Protein AF-A0A7K2SJD8-F1 (afdb_monomer)

Solvent-accessible surface area (backbone atoms only — not comparable to full-atom values): 7750 Å² total; per-residue (Å²): 130,68,69,70,61,56,55,28,57,77,69,71,46,73,91,60,38,73,40,30,52,50,38,54,36,42,70,70,60,79,40,80,55,60,93,69,89,72,76,77,66,94,72,50,72,61,54,51,34,39,53,51,19,48,33,73,36,70,47,68,65,59,22,14,61,64,33,75,40,60,64,89,48,41,66,57,54,53,49,52,54,24,60,70,69,69,33,92,40,75,50,51,39,49,39,49,34,42,54,64,64,75,56,63,97,79,72,77,79,71,89,69,78,82,75,83,73,85,84,87,88,85,78,84,136

Mean predicted aligned error: 11.0 Å

Sequence (125 aa):
MSQLKGVRRALGLLGTTRRVLVHSLLERGYVAPPACERPAPGFTSDDLALLSALAQHPRYDCIAEAAGIPVKNLRAEIGALVAKTGADNAIHLVSLAHRWQLLGINTPASNRHHGAAAHPPGGSP

Structure (mmCIF, N/CA/C/O backbone):
data_AF-A0A7K2SJD8-F1
#
_entry.id   AF-A0A7K2SJD8-F1
#
loop_
_atom_site.group_PDB
_atom_site.id
_atom_site.type_symbol
_atom_site.label_atom_id
_atom_site.label_alt_id
_atom_site.label_comp_id
_atom_site.label_asym_id
_atom_site.label_entity_id
_atom_site.label_seq_id
_atom_site.pdbx_PDB_ins_code
_atom_site.Cartn_x
_atom_site.Cartn_y
_atom_site.Cartn_z
_atom_site.occupancy
_atom_site.B_iso_or_equiv
_atom_site.auth_seq_id
_atom_site.auth_comp_id
_atom_site.auth_asym_id
_atom_site.auth_atom_id
_atom_site.pdbx_PDB_model_num
ATOM 1 N N . MET A 1 1 ? 30.293 -5.935 4.081 1.00 45.50 1 MET A N 1
ATOM 2 C CA . MET A 1 1 ? 29.411 -4.804 4.460 1.00 45.50 1 MET A CA 1
ATOM 3 C C . MET A 1 1 ? 28.139 -4.872 3.622 1.00 45.50 1 MET A C 1
ATOM 5 O O . MET A 1 1 ? 28.239 -5.036 2.417 1.00 45.50 1 MET A O 1
ATOM 9 N N . SER A 1 2 ? 26.954 -4.861 4.244 1.00 53.72 2 SER A N 1
ATOM 10 C CA . SER A 1 2 ? 25.676 -5.114 3.552 1.00 53.72 2 SER A CA 1
ATOM 11 C C . SER A 1 2 ? 25.294 -3.944 2.634 1.00 53.72 2 SER A C 1
ATOM 13 O O . SER A 1 2 ? 25.069 -2.835 3.123 1.00 53.72 2 SER A O 1
ATOM 15 N N . GLN A 1 3 ? 25.199 -4.209 1.325 1.00 59.53 3 GLN A N 1
ATOM 16 C CA . GLN A 1 3 ? 24.848 -3.262 0.247 1.00 59.53 3 GLN A CA 1
ATOM 17 C C . GLN A 1 3 ? 23.602 -2.407 0.572 1.00 59.53 3 GLN A C 1
ATOM 19 O O . GLN A 1 3 ? 23.526 -1.224 0.251 1.00 59.53 3 GLN A O 1
ATOM 24 N N . LEU A 1 4 ? 22.660 -2.969 1.334 1.00 59.88 4 LEU A N 1
ATOM 25 C CA . LEU A 1 4 ? 21.439 -2.301 1.792 1.00 59.88 4 LEU A CA 1
ATOM 26 C C . LEU A 1 4 ? 21.670 -1.085 2.707 1.00 59.88 4 LEU A C 1
ATOM 28 O O . LEU A 1 4 ? 20.844 -0.173 2.712 1.00 59.88 4 LEU A O 1
ATOM 32 N N . LYS A 1 5 ? 22.762 -1.036 3.486 1.00 60.34 5 LYS A N 1
ATOM 33 C CA . LYS A 1 5 ? 23.065 0.134 4.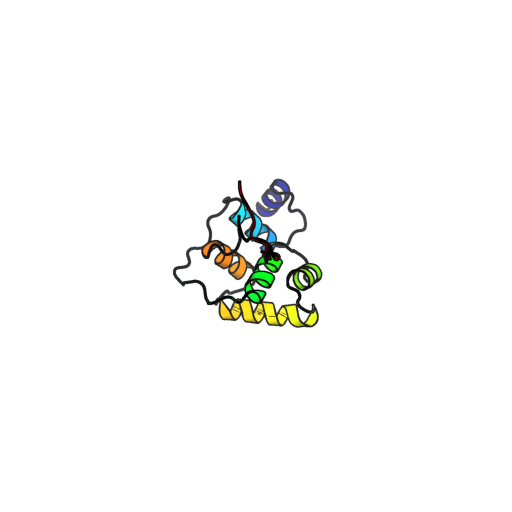337 1.00 60.34 5 LYS A CA 1
ATOM 34 C C . LYS A 1 5 ? 23.507 1.342 3.504 1.00 60.34 5 LYS A C 1
ATOM 36 O O . LYS A 1 5 ? 23.133 2.464 3.836 1.00 60.34 5 LYS A O 1
ATOM 41 N N . GLY A 1 6 ? 24.252 1.108 2.421 1.00 62.12 6 GLY A N 1
ATOM 42 C CA . GLY A 1 6 ? 24.716 2.158 1.508 1.00 62.12 6 GLY A CA 1
ATOM 43 C C . GLY A 1 6 ? 23.558 2.833 0.776 1.00 62.12 6 GLY A C 1
ATOM 44 O O . GLY A 1 6 ? 23.443 4.056 0.813 1.00 62.12 6 GLY A O 1
ATOM 45 N N . VAL A 1 7 ? 22.635 2.035 0.227 1.00 62.38 7 VAL A N 1
ATOM 46 C CA . VAL A 1 7 ? 21.443 2.534 -0.485 1.00 62.38 7 VAL A CA 1
ATOM 47 C C . VAL A 1 7 ? 20.556 3.394 0.423 1.00 62.38 7 VAL A C 1
ATOM 49 O O . VAL A 1 7 ? 20.129 4.474 0.030 1.00 62.38 7 VAL A O 1
ATOM 52 N N . ARG A 1 8 ? 20.330 2.976 1.677 1.00 60.50 8 ARG A N 1
ATOM 53 C CA . ARG A 1 8 ? 19.532 3.764 2.638 1.00 60.50 8 ARG A CA 1
ATOM 54 C C . ARG A 1 8 ? 20.142 5.129 2.932 1.00 60.50 8 ARG A C 1
ATOM 56 O O . ARG A 1 8 ? 19.411 6.109 3.014 1.00 60.50 8 ARG A O 1
ATOM 63 N N . ARG A 1 9 ? 21.466 5.189 3.099 1.00 61.38 9 ARG A N 1
ATOM 64 C CA . ARG A 1 9 ? 22.180 6.444 3.357 1.00 61.38 9 ARG A CA 1
ATOM 65 C C . ARG A 1 9 ? 22.140 7.364 2.138 1.00 61.38 9 ARG A C 1
ATOM 67 O O . ARG A 1 9 ? 21.863 8.544 2.303 1.00 61.38 9 ARG A O 1
ATOM 74 N N . ALA A 1 10 ? 22.356 6.818 0.942 1.00 61.22 10 ALA A N 1
ATOM 75 C CA . ALA A 1 10 ? 22.312 7.576 -0.308 1.00 61.22 10 ALA A CA 1
ATOM 76 C C . ALA A 1 10 ? 20.924 8.179 -0.593 1.00 61.22 10 ALA A C 1
ATOM 78 O O . ALA A 1 10 ? 20.829 9.260 -1.160 1.00 61.22 10 ALA A O 1
ATOM 79 N N . LEU A 1 11 ? 19.852 7.512 -0.157 1.00 63.22 11 LEU A N 1
ATOM 80 C CA . LEU A 1 11 ? 18.480 8.004 -0.314 1.00 63.22 11 LEU A CA 1
ATOM 81 C C . LEU A 1 11 ? 18.004 8.913 0.832 1.00 63.22 11 LEU A C 1
ATOM 83 O O . LEU A 1 11 ? 16.875 9.390 0.781 1.00 63.22 11 LEU A O 1
ATOM 87 N N . GLY A 1 12 ? 18.814 9.140 1.875 1.00 61.41 12 GLY A N 1
ATOM 88 C CA . GLY A 1 12 ? 18.384 9.870 3.077 1.00 61.41 12 GLY A CA 1
ATOM 89 C C . GLY A 1 12 ? 17.365 9.109 3.943 1.00 61.41 12 GLY A C 1
ATOM 90 O O . GLY A 1 12 ? 16.755 9.687 4.833 1.00 61.41 12 GLY A O 1
ATOM 91 N N . LEU A 1 13 ? 17.190 7.803 3.716 1.00 63.50 13 LEU A N 1
ATOM 92 C CA . LEU A 1 13 ? 16.160 6.946 4.323 1.00 63.50 13 LEU A CA 1
ATOM 93 C C . LEU A 1 13 ? 16.702 6.091 5.483 1.00 63.50 13 LEU A C 1
ATOM 95 O O . LEU A 1 13 ? 16.324 4.923 5.658 1.00 63.50 13 LEU A O 1
ATOM 99 N N . LEU A 1 14 ? 17.623 6.640 6.277 1.00 59.41 14 LEU A N 1
ATOM 100 C CA . LEU A 1 14 ? 18.118 5.975 7.485 1.00 59.41 14 LEU A CA 1
ATOM 101 C C . LEU A 1 14 ? 16.960 5.810 8.488 1.00 59.41 14 LEU A C 1
ATOM 103 O O . LEU A 1 14 ? 16.236 6.754 8.767 1.00 59.41 14 LEU A O 1
ATOM 107 N N . GLY A 1 15 ? 16.762 4.595 9.011 1.00 65.75 15 GLY A N 1
ATOM 108 C CA . GLY A 1 15 ? 15.688 4.302 9.975 1.00 65.75 15 GLY A CA 1
ATOM 109 C C . GLY A 1 15 ? 14.301 4.012 9.379 1.00 65.75 15 GLY A C 1
ATOM 110 O O . GLY A 1 15 ? 13.349 3.844 10.133 1.00 65.75 15 GLY A O 1
ATOM 111 N N . THR A 1 16 ? 14.162 3.907 8.053 1.00 75.19 16 THR A N 1
ATOM 112 C CA . THR A 1 16 ? 12.871 3.595 7.407 1.00 75.19 16 THR A CA 1
ATOM 113 C C . THR A 1 16 ? 12.566 2.095 7.357 1.00 75.19 16 THR A C 1
ATOM 115 O O . THR A 1 16 ? 13.452 1.240 7.491 1.00 75.19 16 THR A O 1
ATOM 118 N N . THR A 1 17 ? 11.293 1.749 7.144 1.00 84.38 17 THR A N 1
ATOM 119 C CA . THR A 1 17 ? 10.891 0.356 6.918 1.00 84.38 17 THR A CA 1
ATOM 120 C C . THR A 1 17 ? 11.251 -0.093 5.502 1.00 84.38 17 THR A C 1
ATOM 122 O O . THR A 1 17 ? 11.333 0.705 4.568 1.00 84.38 17 THR A O 1
ATOM 125 N N . ARG A 1 18 ? 11.429 -1.409 5.307 1.00 87.00 18 ARG A N 1
ATOM 126 C CA . ARG A 1 18 ? 11.710 -1.986 3.979 1.00 87.00 18 ARG A CA 1
ATOM 127 C C . ARG A 1 18 ? 10.634 -1.613 2.947 1.00 87.00 18 ARG A C 1
ATOM 129 O O . ARG A 1 18 ? 10.964 -1.438 1.785 1.00 87.00 18 ARG A O 1
ATOM 136 N N . ARG A 1 19 ? 9.382 -1.459 3.382 1.00 91.25 19 ARG A N 1
ATOM 137 C CA . ARG A 1 19 ? 8.249 -1.066 2.539 1.00 91.25 19 ARG A CA 1
ATOM 138 C C . ARG A 1 19 ? 8.409 0.346 1.970 1.00 91.25 19 ARG A C 1
ATOM 140 O O . ARG A 1 19 ? 8.318 0.506 0.761 1.00 91.25 19 ARG A O 1
ATOM 147 N N . VAL A 1 20 ? 8.728 1.326 2.819 1.00 89.81 20 VAL A N 1
ATOM 148 C CA . VAL A 1 20 ? 8.969 2.715 2.386 1.00 89.81 20 VAL A CA 1
ATOM 149 C C . VAL A 1 20 ? 10.192 2.788 1.471 1.00 89.81 20 VAL A C 1
ATOM 151 O O . VAL A 1 20 ? 10.146 3.423 0.426 1.00 89.81 20 VAL A O 1
ATOM 154 N N . LEU A 1 21 ? 11.264 2.053 1.791 1.00 89.56 21 LEU A N 1
ATOM 155 C CA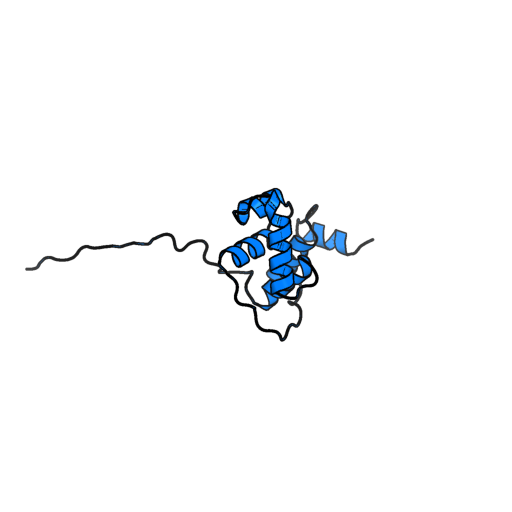 . LEU A 1 21 ? 12.440 1.974 0.918 1.00 89.56 21 LEU A CA 1
ATOM 156 C C . LEU A 1 21 ? 12.098 1.426 -0.478 1.00 89.56 21 LEU A C 1
ATOM 158 O O . LEU A 1 21 ? 12.551 1.979 -1.474 1.00 89.56 21 LEU A O 1
ATOM 162 N N . VAL A 1 22 ? 11.316 0.344 -0.555 1.00 91.00 22 VAL A N 1
ATOM 163 C CA . VAL A 1 22 ? 10.870 -0.234 -1.835 1.00 91.00 22 VAL A CA 1
ATOM 164 C C . VAL A 1 22 ? 10.003 0.756 -2.606 1.00 91.00 22 VAL A C 1
ATOM 166 O O . VAL A 1 22 ? 10.231 0.931 -3.800 1.00 91.00 22 VAL A O 1
ATOM 169 N N . HIS A 1 23 ? 9.070 1.438 -1.935 1.00 92.38 23 HIS A N 1
ATOM 170 C CA . HIS A 1 23 ? 8.273 2.492 -2.556 1.00 92.38 23 HIS A CA 1
ATOM 171 C C . HIS A 1 23 ? 9.164 3.572 -3.182 1.00 92.38 23 HIS A C 1
ATOM 173 O O . HIS A 1 23 ? 9.020 3.830 -4.372 1.00 92.38 23 HIS A O 1
ATOM 179 N N . SER A 1 24 ? 10.129 4.120 -2.435 1.00 90.12 24 SER A N 1
ATOM 180 C CA . SER A 1 24 ? 11.026 5.170 -2.938 1.00 90.12 24 SER A CA 1
ATOM 181 C C . SER A 1 24 ? 11.939 4.706 -4.075 1.00 90.12 24 SER A C 1
ATOM 183 O O 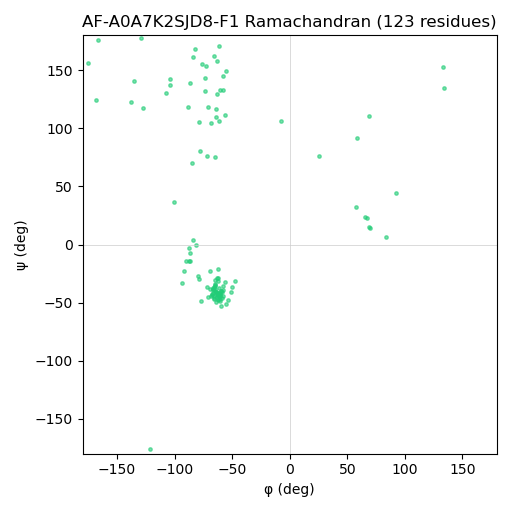. SER A 1 24 ? 12.267 5.494 -4.957 1.00 90.12 24 SER A O 1
ATOM 185 N N . LEU A 1 25 ? 12.385 3.446 -4.066 1.00 90.00 25 LEU A N 1
ATOM 186 C CA . LEU A 1 25 ? 13.202 2.892 -5.152 1.00 90.00 25 LEU A CA 1
ATOM 187 C C . LEU A 1 25 ? 12.407 2.762 -6.456 1.00 90.00 25 LEU A C 1
ATOM 189 O O . LEU A 1 25 ? 12.934 3.091 -7.517 1.00 90.00 25 LEU A O 1
ATOM 193 N N . LEU A 1 26 ? 11.162 2.291 -6.362 1.00 89.69 26 LEU A N 1
ATOM 194 C CA . LEU A 1 26 ? 10.257 2.132 -7.501 1.00 89.69 26 LEU A CA 1
ATOM 195 C C . LEU A 1 26 ? 9.787 3.489 -8.035 1.00 89.69 26 LEU A C 1
ATOM 197 O O . LEU A 1 26 ? 9.864 3.731 -9.233 1.00 89.69 26 LEU A O 1
ATOM 201 N N . GLU A 1 27 ? 9.389 4.401 -7.145 1.00 91.06 27 GLU A N 1
ATOM 202 C CA . GLU A 1 27 ? 8.946 5.756 -7.497 1.00 91.06 27 GLU A CA 1
ATOM 203 C C . GLU A 1 27 ? 10.038 6.546 -8.232 1.00 91.06 27 GLU A C 1
ATOM 205 O O . GLU A 1 27 ? 9.764 7.237 -9.208 1.00 91.06 27 GLU A O 1
ATOM 210 N N . ARG A 1 28 ? 11.299 6.408 -7.801 1.00 88.56 28 ARG A N 1
ATOM 211 C CA . ARG A 1 28 ? 12.453 7.058 -8.444 1.00 88.56 28 ARG A CA 1
ATOM 212 C C . ARG A 1 28 ? 12.972 6.312 -9.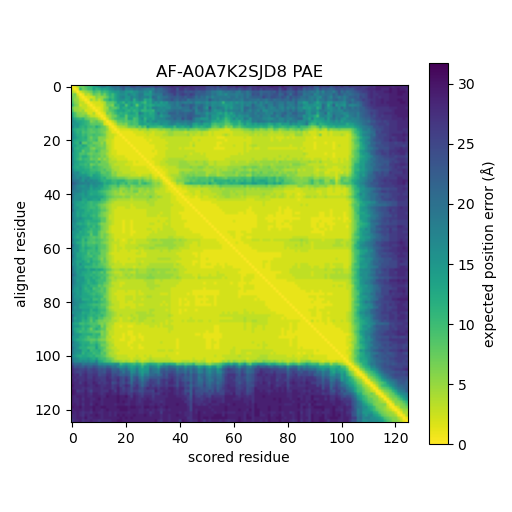677 1.00 88.56 28 ARG A C 1
ATOM 214 O O . ARG A 1 28 ? 13.961 6.743 -10.262 1.00 88.56 28 ARG A O 1
ATOM 221 N N . GLY A 1 29 ? 12.363 5.184 -10.045 1.00 86.06 29 GLY A N 1
ATOM 222 C CA . GLY A 1 29 ? 12.763 4.385 -11.204 1.00 86.06 29 GLY A CA 1
ATOM 223 C C . GLY A 1 29 ? 14.114 3.675 -11.064 1.00 86.06 29 GLY A C 1
ATOM 224 O O . GLY A 1 29 ? 14.651 3.193 -12.057 1.00 86.06 29 GLY A O 1
ATOM 225 N N . TYR A 1 30 ? 14.678 3.571 -9.853 1.00 87.69 30 TYR A N 1
ATOM 226 C CA . TYR A 1 30 ? 15.926 2.826 -9.630 1.00 87.69 30 TYR A CA 1
ATOM 227 C C . TYR A 1 30 ? 15.747 1.314 -9.796 1.00 87.69 30 TYR A C 1
ATOM 229 O O . TYR A 1 30 ? 16.718 0.592 -10.0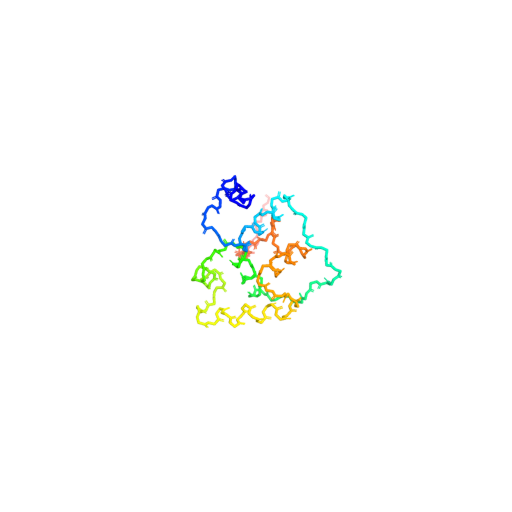16 1.00 87.69 30 TYR A O 1
ATOM 237 N N . VAL A 1 31 ? 14.513 0.830 -9.649 1.00 87.56 31 VAL A N 1
ATOM 238 C CA . VAL A 1 31 ? 14.129 -0.569 -9.842 1.00 87.56 31 VAL A CA 1
ATOM 239 C C . VAL A 1 31 ? 12.836 -0.593 -10.652 1.00 87.56 31 VAL A C 1
ATOM 241 O O . VAL A 1 31 ? 11.956 0.237 -10.432 1.00 87.56 31 VAL A O 1
ATOM 244 N N . ALA A 1 32 ? 12.709 -1.542 -11.579 1.00 84.69 32 ALA A N 1
ATOM 245 C CA . ALA A 1 32 ? 11.463 -1.751 -12.307 1.00 84.69 32 ALA A CA 1
ATOM 246 C C . ALA A 1 32 ? 10.403 -2.411 -11.399 1.00 84.69 32 ALA A C 1
ATOM 248 O O . ALA A 1 32 ? 10.749 -3.286 -10.597 1.00 84.69 32 ALA A O 1
ATOM 249 N N . PRO A 1 33 ? 9.113 -2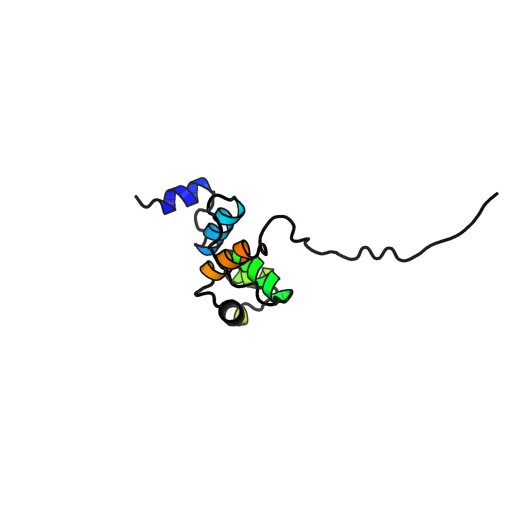.050 -11.525 1.00 85.19 33 PRO A N 1
ATOM 250 C CA . PRO A 1 33 ? 8.037 -2.774 -10.859 1.00 85.19 33 PRO A CA 1
ATOM 251 C C . PRO A 1 33 ? 8.058 -4.266 -11.217 1.00 85.19 33 PRO A C 1
ATOM 253 O O . PRO A 1 33 ? 8.457 -4.624 -12.330 1.00 85.19 33 PRO A O 1
ATOM 256 N N . PRO A 1 34 ? 7.617 -5.150 -10.305 1.00 83.56 34 PRO A N 1
ATOM 257 C CA . PRO A 1 34 ? 7.587 -6.580 -10.570 1.00 83.56 34 PRO A CA 1
ATOM 258 C C . PRO A 1 34 ? 6.734 -6.885 -11.803 1.00 83.56 34 PRO A C 1
ATOM 260 O O . PRO A 1 34 ? 5.708 -6.242 -12.052 1.00 83.56 34 PRO A O 1
ATOM 263 N N . ALA A 1 35 ? 7.144 -7.900 -12.561 1.00 81.06 35 ALA A N 1
ATOM 264 C CA . ALA A 1 35 ? 6.307 -8.449 -13.612 1.00 81.06 35 ALA A CA 1
ATOM 265 C C . ALA A 1 35 ? 5.058 -9.065 -12.966 1.00 81.06 35 ALA A C 1
ATOM 267 O O . ALA A 1 35 ? 5.147 -10.003 -12.179 1.00 81.06 35 ALA A O 1
ATOM 268 N N . CYS A 1 36 ? 3.893 -8.509 -13.282 1.00 79.69 36 CYS A N 1
ATOM 269 C CA . CYS A 1 36 ? 2.604 -9.080 -12.927 1.00 79.69 36 CYS A CA 1
ATOM 270 C C . CYS A 1 36 ? 1.683 -8.945 -14.138 1.00 79.69 36 CYS A C 1
ATOM 272 O O . CYS A 1 36 ? 1.501 -7.840 -14.664 1.00 79.69 36 CYS A O 1
ATOM 274 N N . GLU A 1 37 ? 1.156 -10.076 -14.601 1.00 78.56 37 GLU A N 1
ATOM 275 C CA . GLU A 1 37 ? 0.203 -10.150 -15.717 1.00 78.56 37 GLU A CA 1
ATOM 276 C C . GLU A 1 37 ? -1.245 -9.986 -15.246 1.00 78.56 37 GLU A C 1
ATOM 278 O O . GLU A 1 37 ? -2.141 -9.727 -16.045 1.00 78.56 37 GLU A O 1
ATOM 283 N N . ARG A 1 38 ? -1.489 -10.102 -13.935 1.00 86.12 38 ARG A N 1
ATOM 284 C CA . ARG A 1 38 ? -2.829 -9.974 -13.372 1.00 86.12 38 ARG A CA 1
ATOM 285 C C . ARG A 1 38 ? -3.277 -8.504 -13.382 1.00 86.12 38 ARG A C 1
ATOM 287 O O . ARG A 1 38 ? -2.523 -7.643 -12.909 1.00 86.12 38 ARG A O 1
ATOM 294 N N . PRO A 1 39 ? -4.501 -8.204 -13.855 1.00 89.19 39 PRO A N 1
ATOM 295 C CA . PRO A 1 39 ? -5.055 -6.859 -13.765 1.00 89.19 39 PRO A CA 1
ATOM 296 C C . PRO A 1 39 ? -5.240 -6.433 -12.303 1.00 89.19 39 PRO A C 1
ATOM 298 O O . PRO A 1 39 ? -5.341 -7.269 -11.401 1.00 89.19 39 PRO A O 1
ATOM 301 N N . ALA A 1 40 ? -5.294 -5.121 -12.079 1.00 91.44 40 ALA A N 1
ATOM 302 C CA . ALA A 1 40 ? -5.606 -4.564 -10.771 1.00 91.44 40 ALA A CA 1
ATOM 303 C C . ALA A 1 40 ? -7.008 -5.021 -10.323 1.00 91.44 40 ALA A C 1
ATOM 305 O O . ALA A 1 40 ? -7.948 -4.935 -11.119 1.00 91.44 40 ALA A O 1
ATOM 306 N N . PRO A 1 41 ? -7.188 -5.493 -9.075 1.00 91.81 41 PRO A N 1
ATOM 307 C CA . PRO A 1 41 ? -8.525 -5.700 -8.533 1.00 91.81 41 PRO A CA 1
ATOM 308 C C . PRO A 1 41 ? -9.251 -4.353 -8.386 1.00 91.81 41 PRO A C 1
ATOM 310 O O . PRO A 1 41 ? -8.626 -3.294 -8.359 1.00 91.81 41 PRO A O 1
ATOM 313 N N . GLY A 1 42 ? -10.578 -4.375 -8.255 1.00 93.69 42 GLY A N 1
ATOM 314 C CA . GLY A 1 42 ? -11.349 -3.149 -8.029 1.00 93.69 42 GLY A CA 1
ATOM 315 C C . GLY A 1 42 ? -11.060 -2.557 -6.649 1.00 93.69 42 GLY A C 1
ATOM 316 O O . GLY A 1 42 ? -11.534 -3.098 -5.652 1.00 93.69 42 GLY A O 1
ATOM 317 N N . PHE A 1 43 ? -10.286 -1.473 -6.578 1.00 92.75 43 PHE A N 1
ATOM 318 C CA . PHE A 1 43 ? -9.964 -0.767 -5.334 1.00 92.75 43 PHE A CA 1
ATOM 319 C C . PHE A 1 43 ? -11.026 0.281 -4.985 1.00 92.75 43 PHE A C 1
ATOM 321 O O . PHE A 1 43 ? -11.507 1.000 -5.861 1.00 92.75 43 PHE A O 1
ATOM 328 N N . THR A 1 44 ? -11.377 0.378 -3.704 1.00 93.94 44 THR A N 1
ATOM 329 C CA . THR A 1 44 ? -12.166 1.496 -3.170 1.00 93.94 44 THR A CA 1
ATOM 330 C C . THR A 1 44 ? -11.259 2.693 -2.871 1.00 93.94 44 THR A C 1
ATOM 332 O O . THR A 1 44 ? -10.034 2.570 -2.834 1.00 93.94 44 THR A O 1
ATOM 335 N N . SER A 1 45 ? -11.850 3.862 -2.616 1.00 92.38 45 SER A N 1
ATOM 336 C CA . SER A 1 45 ? -11.095 5.036 -2.160 1.00 92.38 45 SER A CA 1
ATOM 337 C C . SER A 1 45 ? -10.323 4.761 -0.866 1.00 92.38 45 SER A C 1
ATOM 339 O O . SER A 1 45 ? -9.174 5.179 -0.744 1.00 92.38 45 SER A O 1
ATOM 341 N N . ASP A 1 46 ? -10.921 4.009 0.059 1.00 93.69 46 ASP A N 1
ATOM 342 C CA . ASP A 1 46 ? -10.297 3.649 1.335 1.00 93.69 46 ASP A CA 1
ATOM 343 C C . ASP A 1 46 ? -9.129 2.675 1.131 1.00 93.69 46 ASP A C 1
ATOM 345 O O . ASP A 1 46 ? -8.075 2.832 1.750 1.00 93.69 46 ASP A O 1
ATOM 349 N N . ASP A 1 47 ? -9.261 1.725 0.194 1.00 95.25 47 ASP A N 1
ATOM 350 C CA . ASP A 1 47 ? -8.156 0.837 -0.172 1.00 95.25 47 ASP A CA 1
ATOM 351 C C . ASP A 1 47 ? -6.964 1.637 -0.711 1.00 95.25 47 ASP A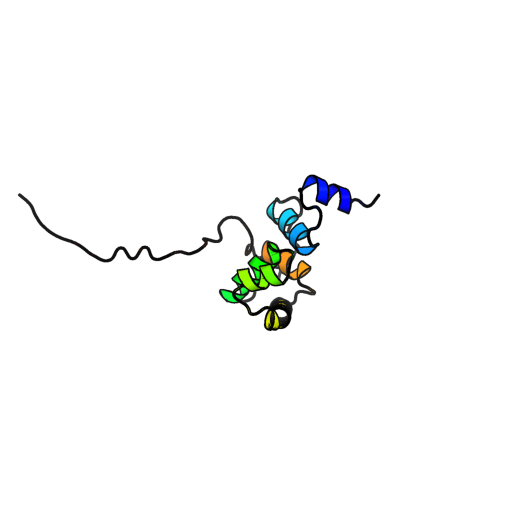 C 1
ATOM 353 O O . ASP A 1 47 ? -5.819 1.375 -0.341 1.00 95.25 47 ASP A O 1
ATOM 357 N N . LEU A 1 48 ? -7.224 2.613 -1.590 1.00 95.31 48 LEU A N 1
ATOM 358 C CA . LEU A 1 48 ? -6.185 3.465 -2.170 1.00 95.31 48 LEU A CA 1
ATOM 359 C C . LEU A 1 48 ? -5.546 4.372 -1.112 1.00 95.31 48 LEU A C 1
ATOM 361 O O . LEU A 1 48 ? -4.325 4.550 -1.125 1.00 95.31 48 LEU A O 1
ATOM 365 N N . ALA A 1 49 ? -6.333 4.895 -0.168 1.00 95.31 49 ALA A N 1
ATOM 366 C CA . ALA A 1 49 ? -5.825 5.678 0.956 1.00 95.31 49 ALA A CA 1
ATOM 367 C C . ALA A 1 49 ? -4.897 4.837 1.847 1.00 95.31 49 ALA A C 1
ATOM 369 O O . ALA A 1 49 ? -3.767 5.248 2.122 1.00 95.31 49 ALA A O 1
ATOM 370 N N . LEU A 1 50 ? -5.313 3.623 2.222 1.00 96.38 50 LEU A N 1
ATOM 371 C CA . LEU A 1 50 ? -4.483 2.695 2.992 1.00 96.38 50 LEU A CA 1
ATOM 372 C C . LEU A 1 50 ? -3.224 2.273 2.223 1.00 96.38 50 LEU A C 1
ATOM 374 O O . LEU A 1 50 ? -2.132 2.222 2.796 1.00 96.38 50 LEU A O 1
ATOM 378 N N . LEU A 1 51 ? -3.345 1.998 0.925 1.00 96.00 51 LEU A N 1
ATOM 379 C CA . LEU A 1 51 ? -2.224 1.618 0.066 1.00 96.00 51 LEU A CA 1
ATOM 380 C C . LEU A 1 51 ? -1.178 2.735 -0.035 1.00 96.00 51 LEU A C 1
ATOM 382 O O . LEU A 1 51 ? 0.023 2.482 0.095 1.00 96.00 51 LEU A O 1
ATOM 386 N N . SER A 1 52 ? -1.642 3.971 -0.206 1.00 94.88 52 SER A N 1
ATOM 387 C CA . SER A 1 52 ? -0.803 5.166 -0.232 1.00 94.88 52 SER A CA 1
ATOM 388 C C . SER A 1 52 ? -0.140 5.420 1.125 1.00 94.88 52 SER A C 1
ATOM 390 O O . SER A 1 52 ? 1.076 5.620 1.200 1.00 94.88 52 SER A O 1
ATOM 392 N N . ALA A 1 53 ? -0.895 5.301 2.219 1.00 95.50 53 ALA A N 1
ATOM 393 C CA . ALA A 1 53 ? -0.375 5.460 3.572 1.00 95.50 53 ALA A CA 1
ATOM 394 C C . ALA A 1 53 ? 0.700 4.411 3.906 1.00 95.50 53 ALA A C 1
ATOM 396 O O . ALA A 1 53 ? 1.748 4.738 4.471 1.00 95.50 53 ALA A O 1
ATOM 397 N N . LEU A 1 54 ? 0.487 3.152 3.508 1.00 94.69 54 LEU A N 1
ATOM 398 C CA . LEU A 1 54 ? 1.477 2.082 3.629 1.00 94.69 54 LEU A CA 1
ATOM 399 C C . LEU A 1 54 ? 2.774 2.434 2.896 1.00 94.69 54 LEU A C 1
ATOM 401 O O . LEU A 1 54 ? 3.865 2.204 3.425 1.00 94.69 54 LEU A O 1
ATOM 405 N N . ALA A 1 55 ? 2.672 2.968 1.686 1.00 94.25 55 ALA A N 1
ATOM 406 C CA . ALA A 1 55 ? 3.828 3.291 0.866 1.00 94.25 55 ALA A CA 1
ATOM 407 C C . ALA A 1 55 ? 4.677 4.432 1.455 1.00 94.25 55 ALA A C 1
ATOM 409 O O . ALA A 1 55 ? 5.907 4.362 1.418 1.00 94.25 55 ALA A O 1
ATOM 410 N N . GLN A 1 56 ? 4.028 5.431 2.056 1.00 92.12 56 GLN A N 1
ATOM 411 C CA . GLN A 1 56 ? 4.674 6.666 2.506 1.00 92.12 56 GLN A CA 1
ATOM 412 C C . GLN A 1 56 ? 5.124 6.632 3.972 1.00 92.12 56 GLN A C 1
ATOM 414 O O . GLN A 1 56 ? 6.154 7.216 4.319 1.00 92.12 56 GLN A O 1
ATOM 419 N N . HIS A 1 57 ? 4.399 5.928 4.850 1.00 92.75 57 HIS A N 1
ATOM 420 C CA . HIS A 1 57 ? 4.631 6.015 6.291 1.00 92.75 57 HIS A CA 1
ATOM 421 C C . HIS A 1 57 ? 5.296 4.755 6.875 1.00 92.75 57 HIS A C 1
ATOM 423 O O . HIS A 1 57 ? 4.841 3.619 6.672 1.00 92.75 57 HIS A O 1
ATOM 429 N N . PRO A 1 58 ? 6.380 4.918 7.662 1.00 88.94 58 PRO A N 1
ATOM 430 C CA . PRO A 1 58 ? 7.058 3.792 8.293 1.00 88.94 58 PRO A CA 1
ATOM 431 C C . PRO A 1 58 ? 6.345 3.287 9.556 1.00 88.94 58 PRO A C 1
ATOM 433 O O . PRO A 1 58 ? 6.486 2.108 9.884 1.00 88.94 58 PRO A O 1
ATOM 436 N N . ARG A 1 59 ? 5.591 4.140 10.260 1.00 90.62 59 ARG A N 1
ATOM 437 C CA . ARG A 1 59 ? 4.984 3.822 11.562 1.00 90.62 59 ARG A CA 1
ATOM 438 C C . ARG A 1 59 ? 3.483 3.543 11.448 1.00 90.62 59 ARG A C 1
ATOM 440 O O . ARG A 1 59 ? 2.799 4.198 10.673 1.00 90.62 59 ARG A O 1
ATOM 447 N N . TYR A 1 60 ? 2.978 2.583 12.226 1.00 91.31 60 TYR A N 1
ATOM 448 C CA . TYR A 1 60 ? 1.575 2.143 12.167 1.00 91.31 60 TYR A CA 1
ATOM 449 C C . TYR A 1 60 ? 0.572 3.222 12.588 1.00 91.31 60 TYR A C 1
ATOM 451 O O . TYR A 1 60 ? -0.492 3.307 11.991 1.00 91.31 60 TYR A O 1
ATOM 459 N N . ASP A 1 61 ? 0.913 4.054 13.567 1.00 93.25 61 ASP A N 1
ATOM 460 C CA . ASP A 1 61 ? 0.115 5.211 13.981 1.00 93.25 61 ASP A CA 1
ATOM 461 C C . ASP A 1 61 ? -0.057 6.216 12.834 1.00 93.25 61 ASP A C 1
ATOM 463 O O . ASP A 1 61 ? -1.184 6.560 12.495 1.00 93.25 61 ASP A O 1
ATOM 467 N N . CYS A 1 62 ? 1.034 6.584 12.157 1.00 93.25 62 CYS A N 1
ATOM 468 C CA . CYS A 1 62 ? 0.973 7.490 11.006 1.00 93.25 62 CYS A CA 1
ATOM 469 C C . CYS A 1 62 ? 0.205 6.889 9.816 1.00 93.25 62 CYS A C 1
ATOM 471 O O . CYS A 1 62 ? -0.479 7.609 9.100 1.00 93.25 62 CYS A O 1
ATOM 473 N N . ILE A 1 63 ? 0.308 5.572 9.592 1.00 94.81 63 ILE A N 1
ATOM 474 C CA . ILE A 1 63 ? -0.457 4.889 8.533 1.00 94.81 63 ILE A CA 1
ATOM 475 C C . ILE A 1 63 ? -1.952 4.936 8.849 1.00 94.81 63 ILE A C 1
ATOM 477 O O . ILE A 1 63 ? -2.751 5.223 7.966 1.00 94.81 63 ILE A O 1
ATOM 481 N N . ALA A 1 64 ? -2.320 4.641 10.098 1.00 95.19 64 ALA A N 1
ATOM 482 C CA . ALA A 1 64 ? -3.703 4.641 10.557 1.00 95.19 64 ALA A CA 1
ATOM 483 C C . ALA A 1 64 ? -4.332 6.031 10.391 1.00 95.19 64 ALA A C 1
ATOM 485 O O . ALA A 1 64 ? -5.410 6.155 9.819 1.00 95.19 64 ALA A O 1
ATOM 486 N N . GLU A 1 65 ? -3.611 7.068 10.820 1.00 96.31 65 GLU A N 1
ATOM 487 C CA . GLU A 1 65 ? -4.013 8.466 10.667 1.00 96.31 65 GLU A CA 1
ATOM 488 C C . GLU A 1 65 ? -4.199 8.850 9.193 1.00 96.31 65 GLU A C 1
ATOM 490 O O . GLU A 1 65 ? -5.273 9.311 8.812 1.00 96.31 65 GLU A O 1
ATOM 495 N N . ALA A 1 66 ? -3.195 8.596 8.348 1.00 93.69 66 ALA A N 1
ATOM 496 C CA . ALA A 1 66 ? -3.245 8.947 6.929 1.00 93.69 66 ALA A CA 1
ATOM 497 C C . ALA A 1 66 ? -4.333 8.183 6.153 1.00 93.69 66 ALA A C 1
ATOM 499 O O . ALA A 1 66 ? -4.880 8.707 5.184 1.00 93.69 66 ALA A O 1
ATOM 500 N N . ALA A 1 67 ? -4.656 6.959 6.577 1.00 93.12 67 ALA A N 1
ATOM 501 C CA . ALA A 1 67 ? -5.721 6.153 5.988 1.00 93.12 67 ALA A CA 1
ATOM 502 C C . ALA A 1 67 ? -7.111 6.438 6.591 1.00 93.12 67 ALA A C 1
ATOM 504 O O . ALA A 1 67 ? -8.095 5.892 6.104 1.00 93.12 67 ALA A O 1
ATOM 505 N N . GLY A 1 68 ? -7.213 7.239 7.660 1.00 94.56 68 GLY A N 1
ATOM 506 C CA . GLY A 1 68 ? -8.474 7.456 8.380 1.00 94.56 68 GLY A CA 1
ATOM 507 C C . GLY A 1 68 ? -8.995 6.215 9.120 1.00 94.56 68 GLY A C 1
ATOM 508 O O . GLY A 1 68 ? -10.187 6.114 9.404 1.00 94.56 68 GLY A O 1
ATOM 509 N N . ILE A 1 69 ? -8.120 5.258 9.440 1.00 94.88 69 ILE A N 1
ATOM 510 C CA . ILE A 1 69 ? -8.474 3.967 10.042 1.00 94.88 69 ILE A CA 1
ATOM 511 C C . ILE A 1 69 ? -8.107 3.983 11.532 1.00 94.88 69 ILE A C 1
ATOM 513 O O . ILE A 1 69 ? -7.001 4.388 11.888 1.00 94.88 69 ILE A O 1
ATOM 517 N N . PRO A 1 70 ? -8.956 3.476 12.444 1.00 95.75 70 PRO A N 1
ATOM 518 C CA . PRO A 1 70 ? -8.554 3.272 13.831 1.00 95.75 70 PRO A CA 1
ATOM 519 C C . PRO A 1 70 ? -7.341 2.335 13.925 1.00 95.75 70 PRO A C 1
ATOM 521 O O . PRO A 1 70 ? -7.365 1.238 13.368 1.00 95.75 70 PRO A O 1
ATOM 524 N N . VAL A 1 71 ? -6.314 2.693 14.705 1.00 94.06 71 VAL A N 1
ATOM 525 C CA . VAL A 1 71 ? -5.072 1.893 14.846 1.00 94.06 71 VAL A CA 1
ATOM 526 C C . VAL A 1 71 ? -5.352 0.414 15.160 1.00 94.06 71 VAL A C 1
ATOM 528 O O . VAL A 1 71 ? -4.683 -0.473 14.634 1.00 94.06 71 VAL A O 1
ATOM 531 N N . LYS A 1 72 ? -6.386 0.136 15.966 1.00 95.69 72 LYS A N 1
ATOM 532 C CA . LYS A 1 72 ? -6.830 -1.226 16.316 1.00 95.69 72 LYS A CA 1
ATOM 533 C C . LYS A 1 72 ? -7.327 -2.057 15.121 1.00 95.69 72 LYS A C 1
ATOM 535 O O . LYS A 1 72 ? -7.184 -3.275 15.141 1.00 95.69 72 LYS A O 1
ATOM 540 N N . ASN A 1 73 ? -7.867 -1.416 14.085 1.00 96.50 73 ASN A N 1
ATOM 541 C CA . ASN A 1 73 ? -8.395 -2.073 12.886 1.00 96.50 73 ASN A CA 1
ATOM 542 C C . ASN A 1 73 ? -7.329 -2.207 11.792 1.00 96.50 73 ASN A C 1
ATOM 544 O O . ASN A 1 73 ? -7.417 -3.105 10.960 1.00 96.50 73 ASN A O 1
ATOM 548 N N . LEU A 1 74 ? -6.289 -1.367 11.821 1.00 96.00 74 LEU A N 1
ATOM 549 C CA . LEU A 1 74 ? -5.295 -1.259 10.752 1.00 96.00 74 LEU A CA 1
ATOM 550 C C . LEU A 1 74 ? -4.694 -2.610 10.330 1.00 96.00 74 LEU A C 1
ATOM 552 O O . LEU A 1 74 ? -4.509 -2.868 9.145 1.00 96.00 74 LEU A O 1
ATOM 556 N N . ARG A 1 75 ? -4.396 -3.503 11.280 1.00 95.50 75 ARG A N 1
ATOM 557 C CA . ARG A 1 75 ? -3.828 -4.820 10.949 1.00 95.50 75 ARG A CA 1
ATOM 558 C C . ARG A 1 75 ? -4.797 -5.689 10.140 1.00 95.50 75 ARG A C 1
ATOM 560 O O . ARG A 1 75 ? -4.347 -6.387 9.234 1.00 95.50 75 ARG A O 1
ATOM 567 N N . ALA A 1 76 ? -6.085 -5.656 10.475 1.00 97.12 76 ALA A N 1
ATOM 568 C CA . ALA A 1 76 ? -7.113 -6.405 9.760 1.00 97.12 76 ALA A CA 1
ATOM 569 C C . ALA A 1 76 ? -7.310 -5.838 8.348 1.00 97.12 76 ALA A C 1
ATOM 571 O O . ALA A 1 76 ? -7.293 -6.604 7.390 1.00 97.12 76 ALA A O 1
ATOM 572 N N . GLU A 1 77 ? -7.368 -4.511 8.218 1.00 97.25 77 GLU A N 1
ATOM 573 C CA . GLU A 1 77 ? -7.509 -3.822 6.928 1.00 97.25 77 GLU A CA 1
ATOM 574 C C . GLU A 1 77 ? -6.319 -4.097 5.992 1.00 97.25 77 GLU A C 1
ATOM 576 O O . GLU A 1 77 ? -6.497 -4.438 4.823 1.00 97.25 77 GLU A O 1
ATOM 581 N N . ILE A 1 78 ? -5.083 -4.071 6.513 1.00 96.81 78 ILE A N 1
ATOM 582 C CA . ILE A 1 78 ? -3.897 -4.473 5.735 1.00 96.81 78 ILE A CA 1
ATOM 583 C C . ILE A 1 78 ? -4.021 -5.934 5.280 1.00 96.81 78 ILE A C 1
ATOM 585 O O . ILE A 1 78 ? -3.691 -6.250 4.139 1.00 96.81 78 ILE A O 1
ATOM 589 N N . GLY A 1 79 ? -4.478 -6.830 6.160 1.00 97.25 79 GLY A N 1
ATOM 590 C CA . GLY A 1 79 ? -4.681 -8.241 5.829 1.00 97.25 79 GLY A CA 1
ATOM 591 C C . GLY A 1 79 ? -5.720 -8.444 4.725 1.00 97.25 79 GLY A C 1
ATOM 592 O O . GLY A 1 79 ? -5.471 -9.202 3.787 1.00 97.25 79 GLY A O 1
ATOM 593 N N . ALA A 1 80 ? -6.841 -7.725 4.796 1.00 96.75 80 ALA A N 1
ATOM 594 C CA . ALA A 1 80 ? -7.885 -7.747 3.777 1.00 96.75 80 ALA A CA 1
ATOM 595 C C . ALA A 1 8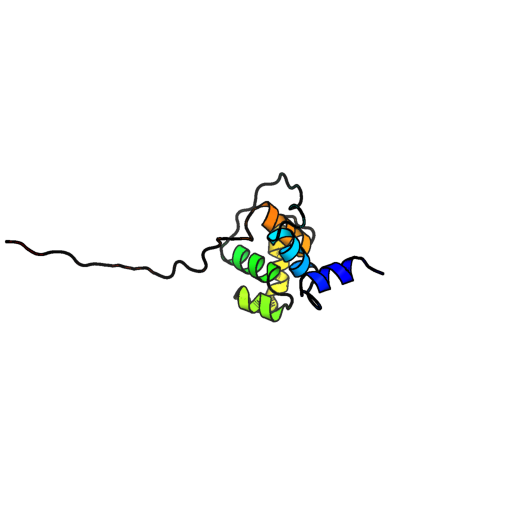0 ? -7.357 -7.259 2.420 1.00 96.75 80 ALA A C 1
ATOM 597 O O . ALA A 1 80 ? -7.578 -7.913 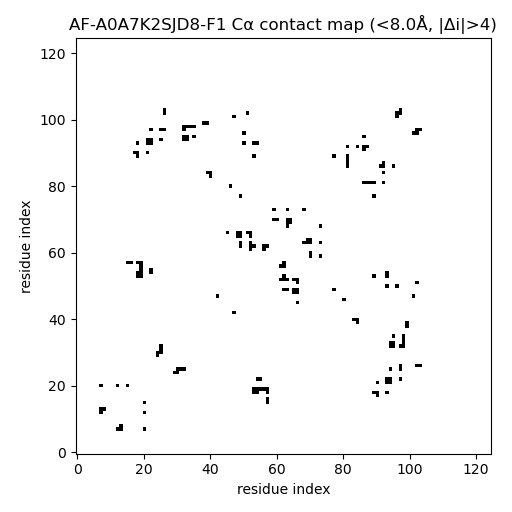1.400 1.00 96.75 80 ALA A O 1
ATOM 598 N N . LEU A 1 81 ? -6.582 -6.171 2.407 1.00 96.06 81 LEU A N 1
ATOM 599 C CA . LEU A 1 81 ? -5.991 -5.623 1.186 1.00 96.06 81 LEU A CA 1
ATOM 600 C C . LEU A 1 81 ? -4.942 -6.565 0.564 1.00 96.06 81 LEU A C 1
ATOM 602 O O . LEU A 1 81 ? -4.888 -6.739 -0.657 1.00 96.06 81 LEU A O 1
ATOM 606 N N . VAL A 1 82 ? -4.133 -7.226 1.397 1.00 97.06 82 VAL A N 1
ATOM 607 C CA . VAL A 1 82 ? -3.181 -8.263 0.962 1.00 97.06 82 VAL A CA 1
ATOM 608 C C . VAL A 1 82 ? -3.921 -9.453 0.341 1.00 97.06 82 VAL A C 1
ATOM 610 O O . VAL A 1 82 ? -3.579 -9.872 -0.763 1.00 97.06 82 VAL A O 1
ATOM 613 N N . ALA A 1 83 ? -4.981 -9.946 0.986 1.00 96.12 83 ALA A N 1
ATOM 614 C CA . ALA A 1 83 ? -5.787 -11.048 0.462 1.00 96.12 83 ALA A CA 1
ATOM 615 C C . ALA A 1 83 ? -6.484 -10.683 -0.861 1.00 96.12 83 ALA A C 1
ATOM 617 O O . ALA A 1 83 ? -6.420 -11.444 -1.825 1.00 96.12 83 ALA A O 1
ATOM 618 N N . LYS A 1 84 ? -7.081 -9.486 -0.939 1.00 95.25 84 LYS A N 1
ATOM 619 C CA . LYS A 1 84 ? -7.765 -8.961 -2.133 1.00 95.25 84 LYS A CA 1
ATOM 620 C C . LYS A 1 84 ? -6.854 -8.883 -3.360 1.00 95.25 84 LYS A C 1
ATOM 622 O O . LYS A 1 84 ? -7.299 -9.103 -4.482 1.00 95.25 84 LYS A O 1
ATOM 627 N N . THR A 1 85 ? -5.584 -8.556 -3.147 1.00 93.19 85 THR A N 1
ATOM 628 C CA . THR A 1 85 ? -4.583 -8.416 -4.217 1.00 93.19 85 THR A CA 1
ATOM 629 C C . THR A 1 85 ? -3.850 -9.719 -4.527 1.00 93.19 85 THR A C 1
ATOM 631 O O . THR A 1 85 ? -3.204 -9.826 -5.571 1.00 93.19 85 THR A O 1
ATOM 634 N N . GLY A 1 86 ? -3.954 -10.721 -3.648 1.00 92.69 86 GLY A N 1
ATOM 635 C CA . GLY A 1 86 ? -3.136 -11.930 -3.703 1.00 92.69 86 GLY A CA 1
ATOM 636 C C . GLY A 1 86 ? -1.652 -11.653 -3.454 1.00 92.69 86 GLY A C 1
ATOM 637 O O . GLY A 1 86 ? -0.810 -12.406 -3.935 1.00 92.69 86 GLY A O 1
ATOM 638 N N . ALA A 1 87 ? -1.326 -10.558 -2.762 1.00 94.44 87 ALA A N 1
ATOM 639 C CA . ALA A 1 87 ? 0.039 -10.266 -2.353 1.00 94.44 87 ALA A CA 1
ATOM 640 C C . ALA A 1 87 ? 0.469 -11.208 -1.217 1.00 94.44 87 ALA A C 1
ATOM 642 O O . ALA A 1 87 ? -0.345 -11.632 -0.403 1.00 94.44 87 ALA A O 1
ATOM 643 N N . ASP A 1 88 ? 1.770 -11.469 -1.093 1.00 93.56 88 ASP A N 1
ATOM 644 C CA . ASP A 1 88 ? 2.283 -12.298 0.012 1.00 93.56 88 ASP A CA 1
ATOM 645 C C . ASP A 1 88 ? 2.385 -11.512 1.324 1.00 93.56 88 ASP A C 1
ATOM 647 O O . ASP A 1 88 ? 2.340 -12.064 2.421 1.00 93.56 88 ASP A O 1
ATOM 651 N N . ASN A 1 89 ? 2.616 -10.201 1.219 1.00 93.19 89 ASN A N 1
ATOM 652 C CA . ASN A 1 89 ? 2.775 -9.290 2.346 1.00 93.19 89 ASN A CA 1
ATOM 653 C C . ASN A 1 89 ? 2.685 -7.824 1.888 1.00 93.19 89 ASN A C 1
ATOM 655 O O . ASN A 1 89 ? 2.652 -7.519 0.697 1.00 93.19 89 ASN A O 1
ATOM 659 N N . ALA A 1 90 ? 2.727 -6.897 2.848 1.00 92.75 90 ALA A N 1
ATOM 660 C CA . ALA A 1 90 ? 2.621 -5.459 2.598 1.00 92.75 90 ALA A CA 1
ATOM 661 C C . ALA A 1 90 ? 3.748 -4.862 1.726 1.00 92.75 90 ALA A C 1
ATOM 663 O O . ALA A 1 90 ? 3.571 -3.781 1.173 1.00 92.75 90 ALA A O 1
ATOM 664 N N . ILE A 1 91 ? 4.914 -5.511 1.612 1.00 93.88 91 ILE A N 1
ATOM 665 C CA . ILE A 1 91 ? 5.980 -5.053 0.704 1.00 93.88 91 ILE A CA 1
ATOM 666 C C . ILE A 1 91 ? 5.622 -5.443 -0.727 1.00 93.88 91 ILE A C 1
ATOM 668 O O . ILE A 1 91 ? 5.649 -4.585 -1.605 1.00 93.88 91 ILE A O 1
ATOM 672 N N . HIS A 1 92 ? 5.239 -6.708 -0.942 1.00 93.81 92 HIS A N 1
ATOM 673 C CA . HIS A 1 92 ? 4.783 -7.182 -2.249 1.00 93.81 92 HIS A CA 1
ATOM 674 C C . HIS A 1 92 ? 3.561 -6.376 -2.723 1.00 93.81 92 HIS A C 1
ATOM 676 O O . HIS A 1 92 ? 3.530 -5.932 -3.866 1.00 93.81 92 HIS A O 1
ATOM 682 N N . LEU A 1 93 ? 2.628 -6.064 -1.818 1.00 95.38 93 LEU A N 1
ATOM 683 C CA . LEU A 1 93 ? 1.490 -5.185 -2.090 1.00 95.38 93 LEU A CA 1
ATOM 684 C C . LEU A 1 93 ? 1.915 -3.815 -2.657 1.00 95.38 93 LEU A C 1
ATOM 686 O O . LEU A 1 93 ? 1.381 -3.383 -3.673 1.00 95.38 93 LEU A O 1
ATOM 690 N N . VAL A 1 94 ? 2.903 -3.146 -2.051 1.00 94.50 94 VAL A N 1
ATOM 691 C CA . VAL A 1 94 ? 3.414 -1.849 -2.542 1.00 94.50 94 VAL A CA 1
ATOM 692 C C . VAL A 1 94 ? 4.098 -1.982 -3.904 1.00 94.50 94 VAL A C 1
ATOM 694 O O . VAL A 1 94 ? 3.974 -1.099 -4.752 1.00 94.50 94 VAL A O 1
ATOM 697 N N . SER A 1 95 ? 4.803 -3.085 -4.150 1.00 93.62 95 SER A N 1
ATOM 698 C CA . SER A 1 95 ? 5.406 -3.349 -5.459 1.00 93.62 95 SER A CA 1
ATOM 699 C C . SER A 1 95 ? 4.352 -3.578 -6.549 1.00 93.62 95 SER A C 1
ATOM 701 O O . SER A 1 95 ? 4.486 -3.038 -7.647 1.00 93.62 95 SER A O 1
ATOM 703 N N . LEU A 1 96 ? 3.285 -4.322 -6.246 1.00 94.31 96 LEU A N 1
ATOM 704 C CA . LEU A 1 96 ? 2.154 -4.519 -7.159 1.00 94.31 96 LEU A CA 1
ATOM 705 C C . LEU A 1 96 ? 1.403 -3.213 -7.431 1.00 94.31 96 LEU A C 1
ATOM 707 O O . LEU A 1 96 ? 1.031 -2.944 -8.568 1.00 94.31 96 LEU A O 1
ATOM 711 N N . ALA A 1 97 ? 1.252 -2.360 -6.422 1.00 93.75 97 ALA A N 1
ATOM 712 C CA . ALA A 1 97 ? 0.635 -1.048 -6.583 1.00 93.75 97 ALA A CA 1
ATOM 713 C C . ALA A 1 97 ? 1.385 -0.155 -7.583 1.00 93.75 97 ALA A C 1
ATOM 715 O O . ALA A 1 97 ? 0.758 0.497 -8.415 1.00 93.75 97 ALA A O 1
ATOM 716 N N . HIS A 1 98 ? 2.721 -0.179 -7.560 1.00 93.31 98 HIS A N 1
ATOM 717 C CA . HIS A 1 98 ? 3.556 0.474 -8.577 1.00 93.31 98 HIS A CA 1
ATOM 718 C C . HIS A 1 98 ? 3.374 -0.144 -9.965 1.00 93.31 98 HIS A C 1
ATOM 720 O O . HIS A 1 98 ? 3.275 0.572 -10.958 1.00 93.31 98 HIS A O 1
ATOM 726 N N . ARG A 1 99 ? 3.273 -1.475 -10.050 1.00 92.62 99 ARG A N 1
ATOM 727 C CA . ARG A 1 99 ? 3.000 -2.173 -11.315 1.00 92.62 99 ARG A CA 1
ATOM 728 C C . ARG A 1 99 ? 1.648 -1.774 -11.914 1.00 92.62 99 ARG A C 1
ATOM 730 O O . ARG A 1 99 ? 1.549 -1.628 -13.128 1.00 92.62 99 ARG A O 1
ATOM 737 N N . TRP A 1 100 ? 0.638 -1.566 -11.079 1.00 93.50 100 TRP A N 1
ATOM 738 C CA . TRP A 1 100 ? -0.678 -1.073 -11.488 1.00 93.50 100 TRP A CA 1
ATOM 739 C C . TRP A 1 100 ? -0.760 0.456 -11.613 1.00 93.50 100 TRP A C 1
ATOM 741 O O . TRP A 1 100 ? -1.840 0.968 -11.881 1.00 93.50 100 TRP A O 1
ATOM 751 N N . GLN A 1 101 ? 0.353 1.179 -11.435 1.00 90.75 101 GLN A N 1
ATOM 752 C CA . GLN A 1 101 ? 0.423 2.646 -11.515 1.00 90.75 101 GLN A CA 1
ATOM 753 C C . GLN A 1 101 ? -0.530 3.362 -10.538 1.00 90.75 101 GLN A C 1
ATOM 755 O O . GLN A 1 101 ? -1.033 4.446 -10.814 1.00 90.75 101 GLN A O 1
ATOM 760 N N . LEU A 1 102 ? -0.769 2.759 -9.370 1.00 91.12 102 LEU A N 1
ATOM 761 C CA . LEU A 1 102 ? -1.624 3.317 -8.313 1.00 91.12 102 LEU A CA 1
ATOM 762 C C . LEU A 1 102 ? -0.863 4.257 -7.368 1.00 91.12 102 LEU A C 1
ATOM 764 O O . LEU A 1 102 ? -1.478 4.968 -6.579 1.00 91.12 102 LEU A O 1
ATOM 768 N N . LEU A 1 103 ? 0.472 4.227 -7.415 1.00 85.62 103 LEU A N 1
ATOM 769 C CA . LEU A 1 103 ? 1.365 5.024 -6.578 1.00 85.62 103 LEU A CA 1
ATOM 770 C C . LEU A 1 103 ? 2.357 5.767 -7.480 1.00 85.62 103 LEU A C 1
ATOM 772 O O . LEU A 1 103 ? 3.155 5.126 -8.158 1.00 85.62 103 LEU A O 1
ATOM 776 N N . GLY A 1 104 ? 2.322 7.100 -7.474 1.00 67.75 104 GLY A N 1
ATOM 777 C CA . GLY A 1 104 ? 3.227 7.941 -8.264 1.00 67.75 104 GLY A CA 1
ATOM 778 C C . GLY A 1 104 ? 2.515 9.066 -9.020 1.00 67.75 104 GLY A C 1
ATOM 779 O O . GLY A 1 104 ? 1.327 8.978 -9.308 1.00 67.75 104 GLY A O 1
ATOM 780 N N . ILE A 1 105 ? 3.278 10.139 -9.252 1.00 49.31 105 ILE A N 1
ATOM 781 C CA . ILE A 1 105 ? 2.972 11.443 -9.876 1.00 49.31 105 ILE A CA 1
ATOM 782 C C . ILE A 1 105 ? 1.578 11.558 -10.525 1.00 49.31 105 ILE A C 1
ATOM 784 O O . ILE A 1 105 ? 1.348 11.062 -11.623 1.00 49.31 105 ILE A O 1
ATOM 788 N N . ASN A 1 106 ? 0.694 12.303 -9.852 1.00 40.62 106 ASN A N 1
ATOM 789 C CA . ASN A 1 106 ? -0.705 12.613 -10.193 1.00 40.62 106 ASN A CA 1
ATOM 790 C C . ASN A 1 106 ? -1.775 11.682 -9.612 1.00 40.62 106 ASN A C 1
ATOM 792 O O . ASN A 1 106 ? -2.771 11.392 -10.269 1.00 40.62 106 ASN A O 1
ATOM 796 N N . THR A 1 107 ? -1.681 11.329 -8.332 1.00 39.81 107 THR A N 1
ATOM 797 C CA . THR A 1 107 ? -2.925 11.184 -7.566 1.00 39.81 107 THR A CA 1
ATOM 798 C C . THR A 1 107 ? -3.381 12.598 -7.193 1.00 39.81 107 THR A C 1
ATOM 800 O O . THR A 1 107 ? -2.734 13.214 -6.342 1.00 39.81 107 THR A O 1
ATOM 803 N N . PRO A 1 108 ? -4.416 13.186 -7.829 1.00 36.72 108 PRO A N 1
ATOM 804 C CA . PRO A 1 108 ? -4.944 14.459 -7.371 1.00 36.72 108 PRO A CA 1
ATOM 805 C C . PRO A 1 108 ? -5.468 14.252 -5.953 1.00 36.72 108 PRO A C 1
ATOM 807 O O . PRO A 1 108 ? -6.507 13.630 -5.729 1.00 36.72 108 PRO A O 1
ATOM 810 N N . ALA A 1 109 ? -4.722 14.769 -4.980 1.00 40.41 109 ALA A N 1
ATOM 811 C CA . ALA A 1 109 ? -5.266 15.035 -3.671 1.00 40.41 109 ALA A CA 1
ATOM 812 C C . ALA A 1 109 ? -6.466 15.957 -3.885 1.00 40.41 109 ALA A C 1
ATOM 814 O O . ALA A 1 109 ? -6.299 17.112 -4.256 1.00 40.41 109 ALA A O 1
ATOM 815 N N . SER A 1 110 ? -7.663 15.431 -3.641 1.00 38.62 110 SER A N 1
ATOM 816 C CA . SER A 1 110 ? -8.846 16.228 -3.351 1.00 38.62 110 SER A CA 1
ATOM 817 C C . SER A 1 110 ? -9.220 17.230 -4.457 1.00 38.62 110 SER A C 1
ATOM 819 O O . SER A 1 110 ? -8.846 18.401 -4.420 1.00 38.62 110 SER A O 1
ATOM 821 N N . ASN A 1 111 ? -10.084 16.812 -5.388 1.00 35.34 111 ASN A N 1
ATOM 822 C CA . ASN A 1 111 ? -10.995 17.764 -6.023 1.00 35.34 111 ASN A CA 1
ATOM 823 C C . ASN A 1 111 ? -11.949 18.290 -4.930 1.00 35.34 111 ASN A C 1
ATOM 825 O O . ASN A 1 111 ? -13.088 17.841 -4.803 1.00 35.34 111 ASN A O 1
ATOM 829 N N . ARG A 1 112 ? -11.454 19.188 -4.066 1.00 40.62 112 ARG A N 1
ATOM 830 C CA . ARG A 1 112 ? -12.308 20.037 -3.243 1.00 40.62 112 ARG A CA 1
ATOM 831 C C . ARG A 1 112 ? -13.075 20.910 -4.216 1.00 40.62 112 ARG A C 1
ATOM 833 O O . ARG A 1 112 ? -12.486 21.790 -4.830 1.00 40.62 112 ARG A O 1
ATOM 840 N N . HIS A 1 113 ? -14.370 20.644 -4.328 1.00 40.66 113 HIS A N 1
ATOM 841 C CA . HIS A 1 113 ? -15.414 21.643 -4.524 1.00 40.66 113 HIS A CA 1
ATOM 842 C C . HIS A 1 113 ? -14.947 22.950 -5.187 1.00 40.66 113 HIS A C 1
ATOM 844 O O . HIS A 1 113 ? -14.884 23.990 -4.537 1.00 40.66 113 HIS A O 1
ATOM 850 N N . HIS A 1 114 ? -14.729 22.935 -6.502 1.00 37.88 114 HIS A N 1
ATOM 851 C CA . HIS A 1 114 ? -15.073 24.113 -7.290 1.00 37.88 114 HIS A CA 1
ATOM 852 C C . HIS A 1 114 ? -16.558 24.010 -7.640 1.00 37.88 114 HIS A C 1
ATOM 854 O O . HIS A 1 114 ? -16.952 23.731 -8.768 1.00 37.88 114 HIS A O 1
ATOM 860 N N . GLY A 1 115 ? -17.394 24.183 -6.616 1.00 34.88 115 GLY A N 1
ATOM 861 C CA . GLY A 1 115 ? -18.779 24.572 -6.816 1.00 34.88 115 GLY A CA 1
ATOM 862 C C . GLY A 1 115 ? -18.800 26.031 -7.251 1.00 34.88 115 GLY A C 1
ATOM 863 O O . GLY A 1 115 ? -19.112 26.899 -6.446 1.00 34.88 115 GLY A O 1
ATOM 864 N N . ALA A 1 116 ? -18.452 26.308 -8.508 1.00 39.56 116 ALA A N 1
ATOM 865 C CA . ALA A 1 116 ? -18.896 27.532 -9.164 1.00 39.56 116 ALA A CA 1
ATOM 866 C C . ALA A 1 116 ? -20.349 27.318 -9.587 1.00 39.56 116 ALA A C 1
ATOM 868 O O . ALA A 1 116 ? -20.651 26.964 -10.725 1.00 39.56 116 ALA A O 1
ATOM 869 N N . ALA A 1 117 ? -21.250 27.479 -8.622 1.00 39.69 117 ALA A N 1
ATOM 870 C CA . ALA A 1 117 ? -22.657 27.666 -8.901 1.00 39.69 117 ALA A CA 1
ATOM 871 C C . ALA A 1 117 ? -22.931 29.167 -9.081 1.00 39.69 117 ALA A C 1
ATOM 873 O O . ALA A 1 117 ? -22.766 29.949 -8.152 1.00 39.69 117 ALA A O 1
ATOM 874 N N . ALA A 1 118 ? -23.396 29.488 -10.291 1.00 41.94 118 ALA A N 1
ATOM 875 C CA . ALA A 1 118 ? -24.381 30.513 -10.638 1.00 41.94 118 ALA A CA 1
ATOM 876 C C . ALA A 1 118 ? -24.034 32.011 -10.487 1.00 41.94 118 ALA A C 1
ATOM 878 O O . ALA A 1 118 ? -24.071 32.566 -9.396 1.00 41.94 118 ALA A O 1
ATOM 879 N N . HIS A 1 119 ? -23.901 32.689 -11.639 1.00 40.03 119 HIS A N 1
ATOM 880 C CA . HIS A 1 119 ? -24.796 33.797 -12.031 1.00 40.03 119 HIS A CA 1
ATOM 881 C C . HIS A 1 119 ? -24.604 34.202 -13.515 1.00 40.03 119 HIS A C 1
ATOM 883 O O . HIS A 1 119 ? -23.500 34.571 -13.910 1.00 40.03 119 HIS A O 1
ATOM 889 N N . PRO A 1 120 ? -25.668 34.199 -14.339 1.00 60.41 120 PRO A N 1
ATOM 890 C CA . PRO A 1 120 ? -25.881 35.198 -15.399 1.00 60.41 120 PRO A CA 1
ATOM 891 C C . PRO A 1 120 ? -27.234 35.927 -15.158 1.00 60.41 120 PRO A C 1
ATOM 893 O O . PRO A 1 120 ? -27.907 35.577 -14.183 1.00 60.41 120 PRO A O 1
ATOM 896 N N . PRO A 1 121 ? -27.746 36.850 -16.009 1.00 65.12 121 PRO A N 1
ATOM 897 C CA . PRO A 1 121 ? -27.163 37.675 -17.085 1.00 65.12 121 PRO A CA 1
ATOM 898 C C . PRO A 1 121 ? -27.514 39.193 -16.959 1.00 65.12 121 PRO A C 1
ATOM 900 O O . PRO A 1 121 ? -28.326 39.590 -16.129 1.00 65.12 121 PRO A O 1
ATOM 903 N N . GLY A 1 122 ? -26.995 40.028 -17.872 1.00 45.03 122 GLY A N 1
ATOM 904 C CA . GLY A 1 122 ? -27.562 41.346 -18.230 1.00 45.03 122 GLY A CA 1
ATOM 905 C C . GLY A 1 122 ? -26.500 42.449 -18.308 1.00 45.03 122 GLY A C 1
ATOM 906 O O . GLY A 1 122 ? -25.644 42.527 -17.441 1.00 45.03 122 GLY A O 1
ATOM 907 N N . GLY A 1 123 ? -26.440 43.325 -19.305 1.00 48.50 123 GLY A N 1
ATOM 908 C CA . GLY A 1 123 ? -27.224 43.562 -20.513 1.00 48.50 123 GLY A CA 1
ATOM 909 C C . GLY A 1 123 ? -26.518 44.679 -21.305 1.00 48.50 123 GLY A C 1
ATOM 910 O O . GLY A 1 123 ? -25.737 45.436 -20.729 1.00 48.50 123 GLY A O 1
ATOM 911 N N . SER A 1 124 ? -26.751 44.735 -22.617 1.00 43.53 124 SER A N 1
ATOM 912 C CA . SER A 1 124 ? -26.321 45.812 -23.531 1.00 43.53 124 SER A CA 1
ATOM 913 C C . SER A 1 124 ? -26.940 47.175 -23.135 1.00 43.53 124 SER A C 1
ATOM 915 O O . SER A 1 124 ? -27.816 47.196 -22.263 1.00 43.53 124 SER A O 1
ATOM 917 N N . PRO A 1 125 ? -26.529 48.319 -23.719 1.00 61.66 125 PRO A N 1
ATOM 918 C CA . PRO A 1 125 ? -26.441 48.586 -25.164 1.00 61.66 125 PRO A CA 1
ATOM 919 C C . PRO A 1 125 ? -25.016 48.619 -25.724 1.00 61.66 125 PRO A C 1
ATOM 921 O O . PRO A 1 125 ? -24.125 49.190 -25.060 1.00 61.66 125 PRO A O 1
#

Foldseek 3Di:
DDPVVVLCVVVVNPPADPQLSLLVCLQVVVDPQDDDPDADFDDDPLLLQLLQLLNHDRDLVSSCVSSVHDSVCNVVSQVVSCVRRVHPHSSSSNSVCSVNVSDYDDPPDDPPDPPPDDDDDDDDD

Nearest PDB structures (foldseek):
  1fse-assembly1_A  TM=8.469E-01  e=1.463E-01  Bacillus subtilis
  4gvp-assembly1_A  TM=6.854E-01  e=4.876E-02  Staphylococcus aureus subsp. aureus Mu50
  3clo-assembly1_B  TM=8.474E-01  e=1.725E-01  Bacteroides thetaiotaomicron VPI-5482
  6kju-assembly1_B  TM=7.556E-01  e=2.677E-01  Vibrio cholerae
  4lgw-assembly1_A  TM=5.919E-01  e=2.988E-01  Escherichia coli K-12

Secondary structure (DSSP, 8-state):
--HHHHHHHHTT-TT--HHHHHHHHHHTTSSPPPP--SPPP---HHHHHHHHHHHH-SSHHHHHHHHT--HHHHHHHHHHHHHHHT-SSHHHHHHHHHHTT-SSS--------------------

Radius of gyration: 19.36 Å; Cα contacts (8 Å, |Δi|>4): 105; chains: 1; bounding box: 57×61×42 Å

pLDDT: mean 79.91, std 19.98, range [34.88, 97.25]